Protein AF-A0A2N6QA87-F1 (afdb_monomer_lite)

Organism: NCBI:txid90245

Radius of gyration: 13.0 Å; chains: 1; bounding box: 28×20×33 Å

pLDDT: mean 96.15, std 4.06, range [67.56, 98.25]

Sequence (78 aa):
MATLMEKDVLIEFVATASATMLSRLQRAELEESEDIKYLANLRMTIYRSKPEKLDFDDIVKNVRTIINRYKDLPKLKR

Foldseek 3Di:
DFDPVLLVVLLVLLVVLLVLCVQFDDPVCCVPDPLNVVSVVVNVVSVPDDRVPDDSVVSNVSSVVSSVVRNPGDTDDD

Structure (mmCIF, N/CA/C/O backbone):
data_AF-A0A2N6QA87-F1
#
_entry.id   AF-A0A2N6QA87-F1
#
loop_
_atom_site.group_PDB
_atom_site.id
_atom_site.type_symbol
_atom_site.label_atom_id
_atom_site.label_alt_id
_atom_site.label_comp_id
_atom_site.label_asym_id
_atom_site.label_entity_id
_atom_site.label_seq_id
_atom_site.pdbx_PDB_ins_code
_atom_site.Cartn_x
_atom_site.Cartn_y
_atom_site.Cartn_z
_atom_site.occupancy
_atom_site.B_iso_or_equiv
_atom_site.auth_seq_id
_atom_site.auth_comp_id
_atom_site.auth_asym_id
_atom_site.auth_atom_id
_atom_site.pdbx_PDB_model_num
ATOM 1 N N . MET A 1 1 ? -12.656 4.699 10.631 1.00 86.69 1 MET A N 1
ATOM 2 C CA . MET A 1 1 ? -12.220 4.093 11.910 1.00 86.69 1 MET A CA 1
ATOM 3 C C . MET A 1 1 ? -12.019 2.615 11.650 1.00 86.69 1 MET A C 1
ATOM 5 O O . MET A 1 1 ? -12.933 2.032 11.087 1.00 86.69 1 MET A O 1
ATOM 9 N N . ALA A 1 2 ? -10.878 2.034 12.020 1.00 94.75 2 ALA A N 1
ATOM 10 C CA . ALA A 1 2 ? -10.620 0.606 11.850 1.00 94.75 2 ALA A CA 1
ATOM 11 C C . ALA A 1 2 ? -10.697 -0.143 13.190 1.00 94.75 2 ALA A C 1
ATOM 13 O O . ALA A 1 2 ? -10.426 0.416 14.255 1.00 94.75 2 ALA A O 1
ATOM 14 N N . THR A 1 3 ? -11.023 -1.425 13.126 1.00 97.19 3 THR A N 1
ATOM 15 C CA . THR A 1 3 ? -10.876 -2.409 14.202 1.00 97.19 3 THR A CA 1
ATOM 16 C C . THR A 1 3 ? -9.441 -2.933 14.277 1.00 97.19 3 THR A C 1
ATOM 18 O O . THR A 1 3 ? -8.632 -2.740 13.367 1.00 97.19 3 THR A O 1
ATOM 21 N N . LEU A 1 4 ? -9.108 -3.639 15.364 1.00 96.25 4 LEU A N 1
ATOM 22 C CA . LEU A 1 4 ? -7.805 -4.296 15.500 1.00 96.25 4 LEU A CA 1
ATOM 23 C C . LEU A 1 4 ? -7.544 -5.293 14.357 1.00 96.25 4 LEU A C 1
ATOM 25 O O . LEU A 1 4 ? -6.471 -5.259 13.767 1.00 96.25 4 LEU A O 1
ATOM 29 N N . MET A 1 5 ? -8.543 -6.105 13.996 1.00 97.31 5 MET A N 1
ATOM 30 C CA . MET A 1 5 ? -8.431 -7.045 12.875 1.00 97.31 5 MET A CA 1
ATOM 31 C C . MET A 1 5 ? -8.241 -6.326 11.538 1.00 97.31 5 MET A C 1
ATOM 33 O O . MET A 1 5 ? -7.396 -6.712 10.738 1.00 97.31 5 MET A O 1
ATOM 37 N N . GLU A 1 6 ? -8.984 -5.248 11.297 1.00 97.94 6 GLU A N 1
ATOM 38 C CA . GLU A 1 6 ? -8.818 -4.446 10.084 1.00 97.94 6 GLU A CA 1
ATOM 39 C C . GLU A 1 6 ? -7.426 -3.813 10.002 1.00 97.94 6 GLU A C 1
ATOM 41 O O . GLU A 1 6 ? -6.847 -3.759 8.921 1.00 97.94 6 GLU A O 1
ATOM 46 N N . LYS A 1 7 ? -6.835 -3.394 11.129 1.00 97.56 7 LYS A N 1
ATOM 47 C CA . LYS A 1 7 ? -5.445 -2.921 11.160 1.00 97.56 7 LYS A CA 1
ATOM 48 C C . LYS A 1 7 ? -4.466 -4.008 10.695 1.00 97.56 7 LYS A C 1
ATOM 50 O O . LYS A 1 7 ? -3.563 -3.694 9.919 1.00 97.56 7 LYS A O 1
ATOM 55 N N . ASP A 1 8 ? -4.645 -5.254 11.126 1.00 97.50 8 ASP A N 1
ATOM 56 C CA . ASP A 1 8 ? -3.799 -6.371 10.685 1.00 97.50 8 ASP A CA 1
ATOM 57 C C . ASP A 1 8 ? -3.962 -6.637 9.181 1.00 97.50 8 ASP A C 1
ATOM 59 O O . ASP A 1 8 ? -2.968 -6.768 8.462 1.00 97.50 8 ASP A O 1
ATOM 63 N N . VAL A 1 9 ? -5.200 -6.582 8.678 1.00 97.81 9 VAL A N 1
ATOM 64 C CA . VAL A 1 9 ? -5.492 -6.667 7.237 1.00 97.81 9 VAL A CA 1
ATOM 65 C C . VAL A 1 9 ? -4.794 -5.547 6.462 1.00 97.81 9 VAL A C 1
ATOM 67 O O . VAL A 1 9 ? -4.209 -5.800 5.410 1.00 97.81 9 VAL A O 1
ATOM 70 N N . LEU A 1 10 ? -4.788 -4.311 6.972 1.00 98.25 10 LEU A N 1
ATOM 71 C CA . LEU A 1 10 ? -4.080 -3.201 6.325 1.00 98.25 10 LEU A CA 1
ATOM 72 C C . LEU A 1 10 ? -2.565 -3.439 6.253 1.00 98.25 10 LEU A C 1
ATOM 74 O O . LEU A 1 10 ? -1.945 -3.109 5.240 1.00 98.25 10 LEU A O 1
ATOM 78 N N . ILE A 1 11 ? -1.960 -4.021 7.294 1.00 97.75 11 ILE A N 1
ATOM 79 C CA . ILE A 1 11 ? -0.525 -4.347 7.311 1.00 97.75 11 ILE A CA 1
ATOM 80 C C . ILE A 1 11 ? -0.195 -5.351 6.202 1.00 97.75 11 ILE A C 1
ATOM 82 O O . ILE A 1 11 ? 0.743 -5.127 5.428 1.00 97.75 11 ILE A O 1
ATOM 86 N N . GLU A 1 12 ? -0.966 -6.434 6.106 1.00 97.81 12 GLU A N 1
ATOM 87 C CA . GLU A 1 12 ? -0.789 -7.453 5.069 1.00 97.81 12 GLU A CA 1
ATOM 88 C C . GLU A 1 12 ? -1.035 -6.878 3.669 1.00 97.81 12 GLU A C 1
ATOM 90 O O . GLU A 1 12 ? -0.274 -7.137 2.729 1.00 97.81 12 GLU A O 1
ATOM 95 N N . PHE A 1 13 ? -2.065 -6.045 3.526 1.00 98.12 13 PHE A N 1
ATOM 96 C CA . PHE A 1 13 ? -2.445 -5.482 2.240 1.00 98.12 13 PHE A CA 1
ATOM 97 C C . PHE A 1 13 ? -1.376 -4.532 1.689 1.00 98.12 13 PHE A C 1
ATOM 99 O O . PHE A 1 13 ? -1.003 -4.627 0.516 1.00 98.12 13 PHE A O 1
ATOM 106 N N . VAL A 1 14 ? -0.799 -3.679 2.542 1.00 98.25 14 VAL A N 1
ATOM 107 C CA . VAL A 1 14 ? 0.328 -2.813 2.166 1.00 98.25 14 VAL A CA 1
ATOM 108 C C . VAL A 1 14 ? 1.573 -3.636 1.828 1.00 98.25 14 VAL A C 1
ATOM 110 O O . VAL A 1 14 ? 2.244 -3.346 0.837 1.00 98.25 14 VAL A O 1
ATOM 113 N N . ALA A 1 15 ? 1.874 -4.693 2.589 1.00 97.81 15 ALA A N 1
ATOM 114 C CA . ALA A 1 15 ? 2.995 -5.581 2.277 1.00 97.81 15 ALA A CA 1
ATOM 115 C C . ALA A 1 15 ? 2.821 -6.266 0.908 1.00 97.81 15 ALA A C 1
ATOM 117 O O . ALA A 1 15 ? 3.764 -6.322 0.115 1.00 97.81 15 ALA A O 1
ATOM 118 N N . THR A 1 16 ? 1.603 -6.714 0.599 1.00 97.88 16 THR A N 1
ATOM 119 C CA . THR A 1 16 ? 1.241 -7.316 -0.691 1.00 97.88 16 THR A CA 1
ATOM 120 C C . THR A 1 16 ? 1.389 -6.324 -1.844 1.00 97.88 16 THR A C 1
ATOM 122 O O . THR A 1 16 ? 1.896 -6.684 -2.912 1.00 97.88 16 THR A O 1
ATOM 125 N N . ALA A 1 17 ? 1.007 -5.061 -1.640 1.00 98.06 17 ALA A N 1
ATOM 126 C CA . ALA A 1 17 ? 1.213 -4.007 -2.628 1.00 98.06 17 ALA A CA 1
ATOM 127 C C . ALA A 1 17 ? 2.705 -3.775 -2.908 1.00 98.06 17 ALA A C 1
ATOM 129 O O . ALA A 1 17 ? 3.128 -3.814 -4.066 1.00 98.06 17 ALA A O 1
ATOM 130 N N . SER A 1 18 ? 3.523 -3.653 -1.860 1.00 97.62 18 SER A N 1
ATOM 131 C CA . SER A 1 18 ? 4.974 -3.497 -2.007 1.00 97.62 18 SER A CA 1
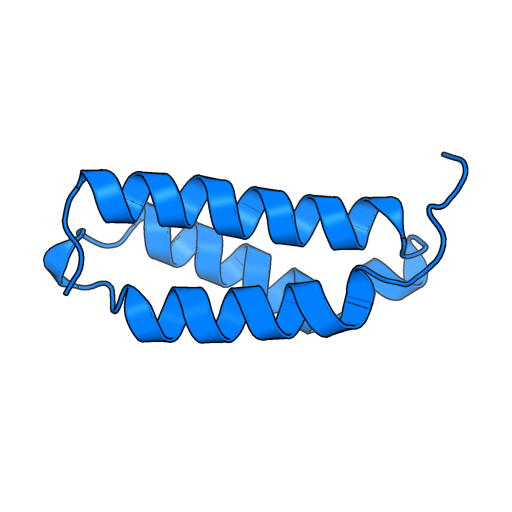ATOM 132 C C . SER A 1 18 ? 5.607 -4.696 -2.717 1.00 97.62 18 SER A C 1
ATOM 134 O O . SER A 1 18 ? 6.424 -4.523 -3.619 1.00 97.62 18 SER A O 1
ATOM 136 N N . ALA A 1 19 ? 5.199 -5.922 -2.374 1.00 96.88 19 ALA A N 1
ATOM 137 C CA . ALA A 1 19 ? 5.669 -7.137 -3.039 1.00 96.88 19 ALA A CA 1
ATOM 138 C C . ALA A 1 19 ? 5.258 -7.186 -4.522 1.00 96.88 19 ALA A C 1
ATOM 140 O O . ALA A 1 19 ? 6.047 -7.589 -5.381 1.00 96.88 19 ALA A O 1
ATOM 141 N N . THR A 1 20 ? 4.044 -6.727 -4.841 1.00 97.31 20 THR A N 1
ATOM 142 C CA . THR A 1 20 ? 3.544 -6.626 -6.219 1.00 97.31 20 THR A CA 1
ATOM 143 C C . THR A 1 20 ? 4.463 -5.746 -7.057 1.00 97.31 20 THR A C 1
ATOM 145 O O . THR A 1 20 ? 4.889 -6.187 -8.126 1.00 97.31 20 THR A O 1
ATOM 148 N N . MET A 1 21 ? 4.830 -4.569 -6.546 1.00 97.19 21 MET A N 1
ATOM 149 C CA . MET A 1 21 ? 5.751 -3.646 -7.213 1.00 97.19 21 MET A CA 1
ATOM 150 C C . MET A 1 21 ? 7.162 -4.221 -7.315 1.00 97.19 21 MET A C 1
ATOM 152 O O . MET A 1 21 ? 7.734 -4.259 -8.399 1.00 97.19 21 MET A O 1
ATOM 156 N N . LEU A 1 22 ? 7.702 -4.753 -6.214 1.00 95.88 22 LEU A N 1
ATOM 157 C CA . LEU A 1 22 ? 9.031 -5.369 -6.192 1.00 95.88 22 LEU A CA 1
ATOM 158 C C . LEU A 1 22 ? 9.152 -6.484 -7.239 1.00 95.88 22 LEU A C 1
ATOM 160 O O . LEU A 1 22 ? 10.156 -6.583 -7.937 1.00 95.88 22 LEU A O 1
ATOM 164 N N . SER A 1 23 ? 8.130 -7.318 -7.400 1.00 96.31 23 SER A N 1
ATOM 165 C CA . SER A 1 23 ? 8.173 -8.407 -8.383 1.00 96.31 23 SER A CA 1
ATOM 166 C C . SER A 1 23 ? 8.116 -7.952 -9.848 1.00 96.31 23 SER A C 1
ATOM 168 O O . SER A 1 23 ? 8.284 -8.794 -10.726 1.00 96.31 23 SER A O 1
ATOM 170 N N . ARG A 1 24 ? 7.864 -6.667 -10.130 1.00 96.12 24 ARG A N 1
ATOM 171 C CA . ARG A 1 24 ? 7.557 -6.158 -11.480 1.00 96.12 24 ARG A CA 1
ATOM 172 C C . ARG A 1 24 ? 8.403 -4.966 -11.922 1.00 96.12 24 ARG A C 1
ATOM 174 O O . ARG A 1 24 ? 8.547 -4.767 -13.119 1.00 96.12 24 ARG A O 1
ATOM 181 N N . LEU A 1 25 ? 8.967 -4.209 -10.985 1.00 95.75 25 LEU A N 1
ATOM 182 C CA . LEU A 1 25 ? 9.789 -3.031 -11.259 1.00 95.75 25 LEU A CA 1
ATOM 183 C C . LEU A 1 25 ? 11.272 -3.317 -11.029 1.00 95.75 25 LEU A C 1
ATOM 185 O O . LEU A 1 25 ? 11.648 -4.009 -10.072 1.00 95.75 25 LEU A O 1
ATOM 189 N N . GLN A 1 26 ? 12.116 -2.781 -11.909 1.00 95.44 26 GLN A N 1
ATOM 190 C CA . GLN A 1 26 ? 13.562 -2.827 -11.754 1.00 95.44 26 GLN A CA 1
ATOM 191 C C . GLN A 1 26 ? 13.996 -1.956 -10.575 1.00 95.44 26 GLN A C 1
ATOM 193 O O . GLN A 1 26 ? 13.251 -1.121 -10.065 1.00 95.44 26 GLN A O 1
ATOM 198 N N . ARG A 1 27 ? 15.241 -2.141 -10.127 1.00 92.88 27 ARG A N 1
ATOM 199 C CA . ARG A 1 27 ? 15.754 -1.425 -8.956 1.00 92.88 27 ARG A CA 1
ATOM 200 C C . ARG A 1 27 ? 15.734 0.097 -9.127 1.00 92.88 27 ARG A C 1
ATOM 202 O O . ARG A 1 27 ? 15.292 0.774 -8.209 1.00 92.88 27 ARG A O 1
ATOM 209 N N . ALA A 1 28 ? 16.144 0.605 -10.290 1.00 94.19 28 ALA A N 1
ATOM 210 C CA . ALA A 1 28 ? 16.114 2.041 -10.573 1.00 94.19 28 ALA A CA 1
ATOM 211 C C . ALA A 1 28 ? 14.680 2.603 -10.516 1.00 94.19 28 ALA A C 1
ATOM 213 O O . ALA A 1 28 ? 14.431 3.601 -9.849 1.00 94.19 28 ALA A O 1
ATOM 214 N N . GLU A 1 29 ? 13.714 1.896 -11.112 1.00 95.12 29 GLU A N 1
ATOM 215 C CA . GLU A 1 29 ? 12.297 2.290 -11.094 1.00 95.12 29 GLU A CA 1
ATOM 216 C C . GLU A 1 29 ? 11.712 2.290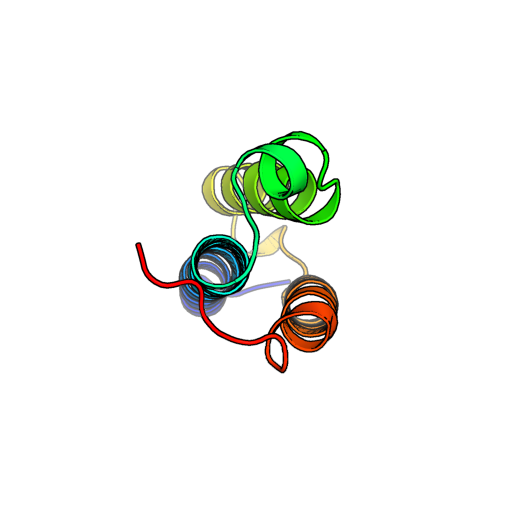 -9.673 1.00 95.12 29 GLU A C 1
ATOM 218 O O . GLU A 1 29 ? 10.881 3.130 -9.338 1.00 95.12 29 GLU A O 1
ATOM 223 N N . LEU A 1 30 ? 12.143 1.358 -8.816 1.00 94.12 30 LEU A N 1
ATOM 224 C CA . LEU A 1 30 ? 11.733 1.319 -7.411 1.00 94.12 30 LEU A CA 1
ATOM 225 C C . LEU A 1 30 ? 12.292 2.504 -6.618 1.00 94.12 30 LEU A C 1
ATOM 227 O O . LEU A 1 30 ? 11.571 3.067 -5.803 1.00 94.12 30 LEU A O 1
ATOM 231 N N . GLU A 1 31 ? 13.550 2.884 -6.834 1.00 93.94 31 GLU A N 1
ATOM 232 C CA . GLU A 1 31 ? 14.190 3.996 -6.114 1.00 93.94 31 GLU A CA 1
ATOM 233 C C . GLU A 1 31 ? 13.523 5.348 -6.440 1.00 93.94 31 GLU A C 1
ATOM 235 O O . GLU A 1 31 ? 13.379 6.210 -5.565 1.00 93.94 31 GLU A O 1
ATOM 240 N N . GLU A 1 32 ? 13.021 5.497 -7.666 1.00 95.12 32 GLU A N 1
ATOM 241 C CA . GLU A 1 32 ? 12.296 6.686 -8.125 1.00 95.12 32 GLU A CA 1
ATOM 242 C C . GLU A 1 32 ? 10.784 6.634 -7.854 1.00 95.12 32 GLU A C 1
ATOM 244 O O . GLU A 1 32 ? 10.106 7.659 -7.921 1.00 95.12 32 GLU A O 1
ATOM 249 N N . SER A 1 33 ? 10.232 5.467 -7.509 1.00 96.44 33 SER A N 1
ATOM 250 C CA . SER A 1 33 ? 8.787 5.299 -7.354 1.00 96.44 33 SER A CA 1
ATOM 251 C C . SER A 1 33 ? 8.240 6.024 -6.119 1.00 96.44 33 SER A C 1
ATOM 253 O O . SER A 1 33 ? 8.483 5.648 -4.972 1.00 96.44 33 SER A O 1
ATOM 255 N N . GLU A 1 34 ? 7.392 7.025 -6.338 1.00 97.56 34 GLU A N 1
ATOM 256 C CA . GLU A 1 34 ? 6.645 7.666 -5.247 1.00 97.56 34 GLU A CA 1
ATOM 257 C C . GLU A 1 34 ? 5.629 6.714 -4.599 1.00 97.56 34 GLU A C 1
ATOM 259 O O . GLU A 1 34 ? 5.384 6.788 -3.396 1.00 97.56 34 GLU A O 1
ATOM 264 N N . ASP A 1 35 ? 5.106 5.750 -5.359 1.00 97.62 35 ASP A N 1
ATOM 265 C CA . ASP A 1 35 ? 4.183 4.7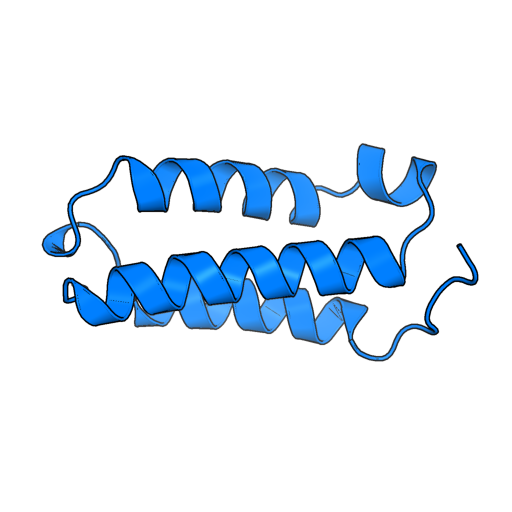37 -4.849 1.00 97.62 35 ASP A CA 1
ATOM 266 C C . ASP A 1 35 ? 4.862 3.809 -3.826 1.00 97.62 35 ASP A C 1
ATOM 268 O O . ASP A 1 35 ? 4.277 3.528 -2.777 1.00 97.62 35 ASP A O 1
ATOM 272 N N . ILE A 1 36 ? 6.116 3.379 -4.050 1.00 96.62 36 ILE A N 1
ATOM 273 C CA . ILE A 1 36 ? 6.820 2.552 -3.052 1.00 96.62 36 ILE A CA 1
ATO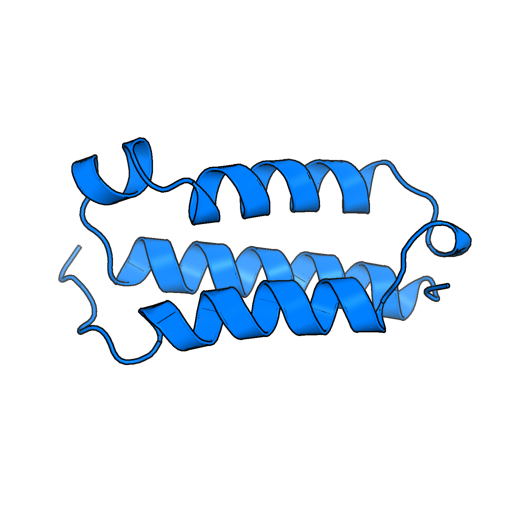M 274 C C . ILE A 1 36 ? 7.146 3.356 -1.788 1.00 96.62 36 ILE A C 1
ATOM 276 O O . ILE A 1 36 ? 7.014 2.836 -0.676 1.00 96.62 36 ILE A O 1
ATOM 280 N N . LYS A 1 37 ? 7.518 4.636 -1.938 1.00 97.44 37 LYS A N 1
ATOM 281 C CA . LYS A 1 37 ? 7.776 5.545 -0.809 1.00 97.44 37 LYS A CA 1
ATOM 282 C C . LYS A 1 37 ? 6.502 5.775 -0.000 1.00 97.44 37 LYS A C 1
ATOM 284 O O . LYS A 1 37 ? 6.526 5.679 1.228 1.00 97.44 37 LYS A O 1
ATOM 289 N N . TYR A 1 38 ? 5.379 6.003 -0.679 1.00 97.94 38 TYR A N 1
ATOM 290 C CA . TYR A 1 38 ? 4.068 6.118 -0.053 1.00 97.94 38 TYR A CA 1
ATOM 291 C C . TYR A 1 38 ? 3.708 4.852 0.732 1.00 97.94 38 TYR A C 1
ATOM 293 O O . TYR A 1 38 ? 3.369 4.955 1.909 1.00 97.94 38 TYR A O 1
ATOM 301 N N . LEU A 1 39 ? 3.844 3.659 0.141 1.00 97.94 39 LEU A N 1
ATOM 302 C CA . LEU A 1 39 ? 3.545 2.394 0.824 1.00 97.94 39 LEU A CA 1
ATOM 303 C C . LEU A 1 39 ? 4.445 2.163 2.050 1.00 97.94 39 LEU A C 1
ATOM 305 O O . LEU A 1 39 ? 3.965 1.700 3.087 1.00 97.94 39 LEU A O 1
ATOM 309 N N . ALA A 1 40 ? 5.732 2.514 1.971 1.00 96.88 40 ALA A N 1
ATOM 310 C CA . ALA A 1 40 ? 6.654 2.420 3.102 1.00 96.88 40 ALA A CA 1
ATOM 311 C C . ALA A 1 40 ? 6.237 3.343 4.262 1.00 96.88 40 ALA A C 1
ATOM 313 O O . ALA A 1 40 ? 6.174 2.905 5.417 1.00 96.88 40 ALA A O 1
ATOM 314 N N . ASN A 1 41 ? 5.884 4.592 3.950 1.00 97.88 41 ASN A N 1
ATOM 315 C CA . ASN A 1 41 ? 5.396 5.560 4.931 1.00 97.88 41 ASN A CA 1
ATOM 316 C C . ASN A 1 41 ? 4.053 5.130 5.529 1.00 97.88 41 ASN A C 1
ATOM 318 O O . ASN A 1 41 ? 3.879 5.144 6.747 1.00 97.88 41 ASN A O 1
ATOM 322 N N . LEU A 1 42 ? 3.123 4.675 4.690 1.00 98.06 42 LEU A N 1
ATOM 323 C CA . LEU A 1 42 ? 1.815 4.187 5.108 1.00 98.06 42 LEU A CA 1
ATOM 324 C C . LEU A 1 42 ? 1.941 2.990 6.057 1.00 98.06 42 LEU A C 1
ATOM 326 O O . LEU A 1 42 ? 1.290 2.968 7.099 1.00 98.06 42 LEU A O 1
ATOM 330 N N . ARG A 1 43 ? 2.829 2.033 5.759 1.00 97.25 43 ARG A N 1
ATOM 331 C CA . ARG A 1 43 ? 3.114 0.899 6.649 1.00 97.25 43 ARG A CA 1
ATOM 332 C C . ARG A 1 43 ? 3.570 1.375 8.029 1.00 97.25 43 ARG A C 1
ATOM 334 O O . ARG A 1 43 ? 3.074 0.882 9.041 1.00 97.25 43 ARG A O 1
ATOM 341 N N . MET A 1 44 ? 4.485 2.346 8.086 1.00 97.44 44 MET A N 1
ATOM 342 C CA . MET A 1 44 ? 4.956 2.918 9.352 1.00 97.44 44 MET A CA 1
ATOM 343 C C . MET A 1 44 ? 3.826 3.620 10.119 1.00 97.44 44 MET A C 1
ATOM 345 O O . MET A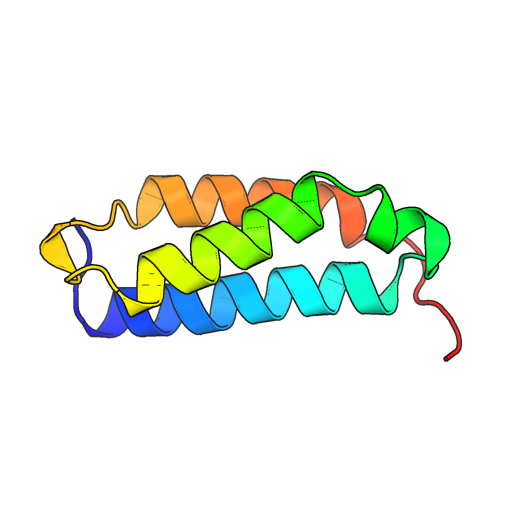 1 44 ? 3.706 3.435 11.333 1.00 97.44 44 MET A O 1
ATOM 349 N N . THR A 1 45 ? 2.975 4.371 9.418 1.00 97.44 45 THR A N 1
ATOM 350 C CA . THR A 1 45 ? 1.787 5.016 9.992 1.00 97.44 45 THR A CA 1
ATOM 351 C C . THR A 1 45 ? 0.821 3.993 10.579 1.00 97.44 45 THR A C 1
ATOM 353 O O . THR A 1 45 ? 0.406 4.144 11.725 1.00 97.44 45 THR A O 1
ATOM 356 N N . ILE A 1 46 ? 0.505 2.920 9.847 1.00 97.44 46 ILE A N 1
ATOM 357 C CA . ILE A 1 46 ? -0.403 1.868 10.319 1.00 97.44 46 ILE A CA 1
ATOM 358 C C . ILE A 1 46 ? 0.138 1.235 11.603 1.00 97.44 46 ILE A C 1
ATOM 360 O O . ILE A 1 46 ? -0.599 1.137 12.582 1.00 97.44 46 ILE A O 1
ATOM 364 N N . TYR A 1 47 ? 1.424 0.869 11.652 1.00 96.25 47 TYR A N 1
ATOM 365 C CA . TYR A 1 47 ? 2.009 0.281 12.862 1.00 96.25 47 TYR A CA 1
ATOM 366 C C . TYR A 1 47 ? 1.897 1.202 14.080 1.00 96.25 47 TYR A C 1
ATOM 368 O O . TYR A 1 47 ? 1.497 0.737 15.150 1.00 96.25 47 TYR A O 1
ATOM 376 N N . ARG A 1 48 ? 2.216 2.491 13.916 1.00 97.19 48 ARG A N 1
ATOM 377 C CA . ARG A 1 48 ? 2.272 3.473 15.012 1.00 97.19 48 ARG A CA 1
ATOM 378 C C . ARG A 1 48 ? 0.902 3.972 15.470 1.00 97.19 48 ARG A C 1
ATOM 380 O O . ARG A 1 48 ? 0.754 4.353 16.628 1.00 97.19 48 ARG A O 1
ATOM 387 N N . SER A 1 49 ? -0.090 3.976 14.588 1.00 97.19 49 SER A N 1
ATOM 388 C CA . SER A 1 49 ? -1.438 4.447 14.902 1.00 97.19 49 SER A CA 1
ATOM 389 C C . SER A 1 49 ? -2.248 3.406 15.665 1.00 97.19 49 SER A C 1
ATOM 391 O O . SER A 1 49 ? -2.135 2.201 15.433 1.00 97.19 49 SER A O 1
ATOM 393 N N . LYS A 1 50 ? -3.130 3.866 16.555 1.00 96.69 50 LYS A N 1
ATOM 394 C CA . LYS A 1 50 ? -4.198 3.009 17.082 1.00 96.69 50 LYS A CA 1
ATOM 395 C C . LYS A 1 50 ? -5.216 2.702 15.969 1.00 96.69 50 LYS A C 1
ATOM 397 O O . LYS A 1 50 ? -5.400 3.566 15.107 1.00 96.69 50 LYS A O 1
ATOM 402 N N . PRO A 1 51 ? -5.879 1.532 15.974 1.00 96.25 51 PRO A N 1
ATOM 403 C CA . PRO A 1 51 ? -6.850 1.169 14.938 1.00 96.25 51 PRO A CA 1
ATOM 404 C C . PRO A 1 51 ? -7.930 2.233 14.713 1.00 96.25 51 PRO A C 1
ATOM 406 O O . PRO A 1 51 ? -8.255 2.572 13.576 1.00 96.25 51 PRO A O 1
ATOM 409 N N . GLU A 1 52 ? -8.401 2.875 15.783 1.00 96.06 52 GLU A N 1
ATOM 410 C CA . GLU A 1 52 ? -9.509 3.828 15.698 1.00 96.06 52 GLU A CA 1
ATOM 411 C C . GLU A 1 52 ? -9.122 5.119 14.952 1.00 96.06 52 GLU A C 1
ATOM 413 O O . GLU A 1 52 ? -9.977 5.885 14.509 1.00 96.06 52 GLU A O 1
ATOM 418 N N . LYS A 1 53 ? -7.817 5.368 14.799 1.00 97.19 53 LYS A N 1
ATOM 419 C CA . LYS A 1 53 ? -7.261 6.506 14.057 1.00 97.19 53 LYS A CA 1
ATOM 420 C C . LYS A 1 53 ? -7.026 6.204 12.579 1.00 97.19 53 LYS A C 1
ATOM 422 O O . LYS A 1 53 ? -6.616 7.104 11.853 1.00 97.19 53 LYS A O 1
ATOM 427 N N . LEU A 1 54 ? -7.253 4.969 12.140 1.00 97.44 54 LEU A N 1
ATOM 428 C CA . LEU A 1 54 ? -7.094 4.568 10.749 1.00 97.44 54 LEU A CA 1
ATOM 429 C C . LEU A 1 54 ? -8.439 4.639 10.024 1.00 97.44 54 LEU A C 1
ATOM 431 O O . LEU A 1 54 ? -9.482 4.219 10.537 1.00 97.44 54 LEU A O 1
ATOM 435 N N . ASP A 1 55 ? -8.406 5.182 8.814 1.00 97.44 55 ASP A N 1
ATOM 436 C CA . ASP A 1 55 ? -9.519 5.107 7.879 1.00 97.44 55 ASP A CA 1
ATOM 437 C C . ASP A 1 55 ? -9.329 3.868 7.003 1.00 97.44 55 ASP A C 1
ATOM 439 O O . ASP A 1 55 ? -8.509 3.861 6.087 1.00 97.44 55 ASP A O 1
ATOM 443 N N . PHE A 1 56 ? -10.014 2.780 7.357 1.00 96.94 56 PHE A N 1
ATOM 444 C CA . PHE A 1 56 ? -9.843 1.503 6.676 1.00 96.94 56 PHE A CA 1
ATOM 445 C C . PHE A 1 56 ? -10.204 1.600 5.192 1.00 96.94 56 PHE A C 1
ATOM 447 O O . PHE A 1 56 ? -9.405 1.201 4.344 1.00 96.94 56 PHE A O 1
ATOM 454 N N . ASP A 1 57 ? -11.366 2.170 4.881 1.00 97.50 57 ASP A N 1
ATOM 455 C CA . ASP A 1 57 ? -11.893 2.217 3.520 1.00 97.50 57 ASP A CA 1
ATOM 456 C C . ASP A 1 57 ? -11.028 3.092 2.612 1.00 97.50 57 ASP A C 1
ATOM 458 O O . ASP A 1 57 ? -10.703 2.689 1.489 1.00 97.50 57 ASP A O 1
ATOM 462 N N . ASP A 1 58 ? -10.596 4.257 3.104 1.00 97.50 58 ASP A N 1
ATOM 463 C CA . ASP A 1 58 ? -9.716 5.141 2.339 1.00 97.50 58 ASP A CA 1
ATOM 464 C C . ASP A 1 58 ? -8.349 4.490 2.085 1.00 97.50 58 ASP A C 1
ATOM 466 O O . ASP A 1 58 ? -7.868 4.452 0.947 1.00 97.50 58 ASP A O 1
ATOM 470 N N . ILE A 1 59 ? -7.747 3.879 3.112 1.00 97.94 59 ILE A N 1
ATOM 471 C CA . ILE A 1 59 ? -6.459 3.193 2.966 1.00 97.94 59 ILE A CA 1
ATOM 472 C C . ILE A 1 59 ? -6.582 2.025 1.979 1.00 97.94 59 ILE A C 1
ATOM 474 O O . ILE A 1 59 ? -5.748 1.895 1.078 1.00 97.94 59 ILE A O 1
ATOM 478 N N . VAL A 1 60 ? -7.624 1.193 2.088 1.00 98.12 60 VAL A N 1
ATOM 479 C CA . VAL A 1 60 ? -7.857 0.081 1.153 1.00 98.12 60 VAL A CA 1
ATOM 480 C C . VAL A 1 60 ? -8.030 0.599 -0.271 1.00 98.12 60 VAL A C 1
ATOM 482 O O . VAL A 1 60 ? -7.439 0.043 -1.200 1.00 98.12 60 VAL A O 1
ATOM 485 N N . LYS A 1 61 ? -8.804 1.667 -0.472 1.00 98.19 61 LYS A N 1
ATOM 486 C CA . LYS A 1 61 ? -9.006 2.272 -1.792 1.00 98.19 61 LYS A CA 1
ATOM 487 C C . LYS A 1 61 ? -7.685 2.763 -2.389 1.00 98.19 61 LYS A C 1
ATOM 489 O O . LYS A 1 61 ? -7.389 2.457 -3.550 1.00 98.19 61 LYS A O 1
ATOM 494 N N . ASN A 1 62 ? -6.871 3.463 -1.604 1.00 97.75 62 ASN A N 1
ATOM 495 C CA . ASN A 1 62 ? -5.585 4.005 -2.044 1.00 97.75 62 ASN A CA 1
ATOM 496 C C . ASN A 1 62 ? -4.593 2.890 -2.404 1.00 97.75 62 ASN A C 1
ATOM 498 O O . ASN A 1 62 ? -4.059 2.863 -3.516 1.00 97.75 62 ASN A O 1
ATOM 502 N N . VAL A 1 63 ? -4.420 1.902 -1.523 1.00 98.12 63 VAL A N 1
ATOM 503 C CA . VAL A 1 63 ? -3.511 0.767 -1.756 1.00 98.12 63 VAL A CA 1
ATOM 504 C C . VAL A 1 63 ? -3.974 -0.086 -2.941 1.00 98.12 63 VAL A C 1
ATOM 506 O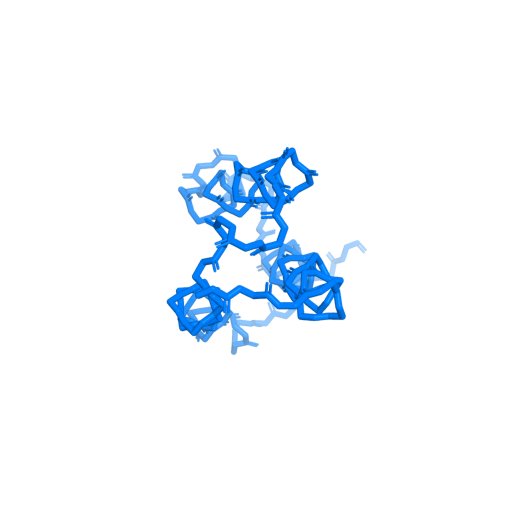 O . VAL A 1 63 ? -3.163 -0.479 -3.780 1.00 98.12 63 VAL A O 1
ATOM 509 N N . ARG A 1 64 ? -5.284 -0.321 -3.087 1.00 98.06 64 ARG A N 1
ATOM 510 C CA . ARG A 1 64 ? -5.844 -1.049 -4.238 1.00 98.06 64 ARG A CA 1
ATOM 511 C C . ARG A 1 64 ? -5.592 -0.321 -5.554 1.00 98.06 64 ARG A C 1
ATOM 513 O O . ARG A 1 64 ? -5.304 -0.968 -6.560 1.00 98.06 64 ARG A O 1
ATOM 520 N N . THR A 1 65 ? -5.681 1.007 -5.550 1.00 97.94 65 THR A N 1
ATOM 521 C CA . THR A 1 65 ? -5.381 1.831 -6.726 1.00 97.94 65 THR A CA 1
ATOM 522 C C . THR A 1 65 ? -3.920 1.665 -7.146 1.00 97.94 65 THR A C 1
ATOM 524 O O . THR A 1 65 ? -3.657 1.466 -8.330 1.00 97.94 65 THR A O 1
ATOM 527 N N . ILE A 1 66 ? -2.989 1.647 -6.186 1.00 97.75 66 ILE A N 1
ATOM 528 C CA . ILE A 1 66 ? -1.567 1.379 -6.447 1.00 97.75 66 ILE A CA 1
ATOM 529 C C . ILE A 1 66 ? -1.384 -0.024 -7.034 1.00 97.75 66 ILE A C 1
ATOM 531 O O . ILE A 1 66 ? -0.806 -0.167 -8.107 1.00 97.75 66 ILE A O 1
ATOM 535 N N . ILE A 1 67 ? -1.935 -1.065 -6.398 1.00 97.44 67 ILE A N 1
ATOM 536 C CA . ILE A 1 67 ? -1.836 -2.446 -6.906 1.00 97.44 67 ILE A CA 1
ATOM 537 C C . ILE A 1 67 ? -2.325 -2.534 -8.353 1.00 97.44 67 ILE A C 1
ATOM 539 O O . ILE A 1 67 ? -1.657 -3.139 -9.188 1.00 97.44 67 ILE A O 1
ATOM 543 N N . ASN A 1 68 ? -3.467 -1.919 -8.666 1.00 97.56 68 ASN A N 1
ATOM 544 C CA . ASN A 1 68 ? -4.047 -1.960 -10.005 1.00 97.56 68 ASN A CA 1
ATOM 545 C C . ASN A 1 68 ? -3.162 -1.312 -11.077 1.00 97.56 68 ASN A C 1
ATOM 547 O O . ASN A 1 68 ? -3.231 -1.750 -12.219 1.00 97.56 68 ASN A O 1
ATOM 551 N N . ARG A 1 69 ? -2.317 -0.330 -10.732 1.00 97.00 69 ARG A N 1
ATOM 552 C CA . ARG A 1 69 ? -1.351 0.246 -11.682 1.00 97.00 69 ARG A CA 1
ATOM 553 C C . ARG A 1 69 ? -0.263 -0.741 -12.093 1.00 97.00 69 ARG A C 1
ATOM 555 O O . ARG A 1 69 ? 0.224 -0.670 -13.215 1.00 97.00 69 ARG A O 1
ATOM 562 N N . TYR A 1 70 ? 0.117 -1.652 -11.197 1.00 96.88 70 TYR A N 1
ATOM 563 C CA . TYR A 1 70 ? 1.280 -2.516 -11.402 1.00 96.88 70 TYR A CA 1
ATOM 564 C C . TYR A 1 70 ? 0.931 -3.981 -11.649 1.00 96.88 70 TYR A C 1
ATOM 566 O O . TYR A 1 70 ? 1.732 -4.683 -12.247 1.00 96.88 70 TYR A O 1
ATOM 574 N N . LYS A 1 71 ? -0.228 -4.482 -11.206 1.00 95.31 71 LYS A N 1
ATOM 575 C CA . LYS A 1 71 ? -0.539 -5.926 -11.180 1.00 95.31 71 LYS A CA 1
ATOM 576 C C . LYS A 1 71 ? -0.412 -6.632 -12.538 1.00 95.31 71 LYS A C 1
ATOM 578 O O . LYS A 1 71 ? -0.036 -7.807 -12.546 1.00 95.31 71 LYS A O 1
ATOM 583 N N . ASP A 1 72 ? -0.679 -5.918 -13.629 1.00 96.31 72 ASP A N 1
ATOM 584 C CA . ASP A 1 72 ? -0.703 -6.448 -14.995 1.00 96.31 72 ASP A CA 1
ATOM 585 C C . ASP A 1 72 ? 0.660 -6.333 -15.700 1.00 96.31 72 ASP A C 1
ATOM 587 O O . ASP A 1 72 ? 0.845 -6.887 -16.783 1.00 96.31 72 ASP A O 1
ATOM 591 N N . LEU A 1 73 ? 1.645 -5.668 -15.079 1.00 95.75 73 LEU A N 1
ATOM 592 C CA . LEU A 1 73 ? 3.012 -5.668 -15.594 1.00 95.75 73 LEU A CA 1
ATOM 593 C C . LEU A 1 73 ? 3.630 -7.070 -15.458 1.00 95.75 73 LEU A C 1
ATOM 595 O O . LEU A 1 73 ? 3.363 -7.781 -14.474 1.00 95.75 73 LEU A O 1
ATOM 599 N N . PRO A 1 74 ? 4.481 -7.477 -16.417 1.00 95.00 74 PRO A N 1
ATOM 600 C CA . PRO A 1 74 ? 5.164 -8.757 -16.357 1.00 95.00 74 PRO A CA 1
ATOM 601 C C . PRO A 1 74 ? 6.057 -8.837 -15.117 1.00 95.00 74 PRO A C 1
ATOM 603 O O . PRO A 1 74 ? 6.697 -7.868 -14.709 1.00 95.00 74 PRO A O 1
ATOM 606 N N . LYS A 1 75 ? 6.113 -10.025 -14.513 1.00 94.50 75 LYS A N 1
ATOM 607 C CA . LYS A 1 75 ? 7.038 -10.276 -13.408 1.00 94.50 75 LYS A CA 1
ATOM 608 C C . LYS A 1 75 ? 8.469 -10.294 -13.933 1.00 94.50 75 LYS A C 1
ATOM 610 O O . LYS A 1 75 ? 8.758 -10.945 -14.938 1.00 94.50 75 LYS A O 1
ATOM 615 N N . LEU A 1 76 ? 9.366 -9.637 -13.214 1.00 92.62 76 LEU A N 1
ATOM 616 C CA . LEU A 1 76 ? 10.793 -9.704 -13.483 1.00 92.62 76 LEU A CA 1
ATOM 617 C C . LEU A 1 76 ? 11.338 -11.069 -13.069 1.00 92.62 76 LEU A C 1
ATOM 619 O O . LEU A 1 76 ? 10.984 -11.604 -12.015 1.00 92.62 76 LEU A O 1
ATOM 623 N N . LYS A 1 77 ? 12.240 -11.618 -13.886 1.00 81.25 77 LYS A N 1
ATOM 624 C CA . LYS A 1 77 ? 13.098 -12.725 -13.462 1.00 81.25 77 LYS A CA 1
ATOM 625 C C . LYS A 1 77 ? 14.162 -12.139 -12.534 1.00 81.25 77 LYS A C 1
ATOM 627 O O . LYS A 1 77 ? 14.926 -11.277 -12.958 1.00 81.25 77 LYS A O 1
ATOM 632 N N . ARG A 1 78 ? 14.110 -12.537 -11.266 1.00 67.56 78 ARG A N 1
ATOM 633 C CA . ARG A 1 78 ? 15.031 -12.119 -10.205 1.00 67.56 78 ARG A CA 1
ATOM 634 C C . ARG A 1 78 ? 16.225 -13.058 -10.144 1.00 67.56 78 ARG A C 1
ATOM 636 O O . ARG A 1 78 ? 16.007 -14.265 -10.388 1.00 67.56 78 ARG A O 1
#

Secondary structure (DSSP, 8-state):
---HHHHHHHHHHHHHHHHHHHTTS-HHHHHH-HHHHHHHHHHHHHHHS-GGG--HHHHHHHHHHHHHHHTTSPPP--